Protein AF-A0A1J5Q7I9-F1 (afdb_monomer_lite)

Sequence (102 aa):
MPDIEEINFTLRASSERGRSAGTVLHPLSSPVERRRGFRVGFRTVVLVMLALLVIYVLARVIAARVPALSGMLNGYVVMVDALRNWLNRLMSAATVKLQGKG

Organism: NCBI:txid410659

Foldseek 3Di:
DDDDVPPVCVVVVVVPPPPDDDDDDDDDDDPDPPPPVVVVVVVVVVVVVVVLVVCLVCVVVCCVVPVVCNVVSVVSNVVVVVVVVVVVVVVVVVVCVVVVPD

Structure (mmCIF, N/CA/C/O backbone):
data_AF-A0A1J5Q7I9-F1
#
_entry.id   AF-A0A1J5Q7I9-F1
#
loop_
_atom_site.group_PDB
_atom_site.id
_atom_site.type_symbol
_atom_site.label_atom_id
_atom_site.label_alt_id
_atom_site.label_comp_id
_atom_site.label_asym_id
_atom_site.label_entity_id
_atom_site.label_seq_id
_atom_site.pdbx_PDB_ins_code
_atom_site.Cartn_x
_atom_site.Cartn_y
_atom_site.Cartn_z
_atom_site.occupancy
_atom_site.B_iso_or_equiv
_atom_site.auth_seq_id
_atom_site.auth_comp_id
_atom_site.auth_asym_id
_atom_site.auth_atom_id
_atom_site.pdbx_PDB_model_num
ATOM 1 N N . MET A 1 1 ? -17.202 55.182 19.863 1.00 49.97 1 MET A N 1
ATOM 2 C CA . MET A 1 1 ? -15.900 54.494 19.766 1.00 49.97 1 MET A CA 1
ATOM 3 C C . MET A 1 1 ? -15.624 54.266 18.289 1.00 49.97 1 MET A C 1
ATOM 5 O O . MET A 1 1 ? -16.558 53.849 17.613 1.00 49.97 1 MET A O 1
ATOM 9 N N . PRO A 1 2 ? -14.437 54.644 17.796 1.00 53.38 2 PRO A N 1
ATOM 10 C CA . PRO A 1 2 ? -14.037 54.481 16.401 1.00 53.38 2 PRO A CA 1
ATOM 11 C C . PRO A 1 2 ? -13.600 53.037 16.072 1.00 53.38 2 PRO A C 1
ATOM 13 O O . PRO A 1 2 ? -13.240 52.280 16.972 1.00 53.38 2 PRO A O 1
ATOM 16 N N . ASP A 1 3 ? -13.650 52.744 14.769 1.00 55.72 3 ASP A N 1
ATOM 17 C CA . ASP A 1 3 ? -12.922 51.750 13.960 1.00 55.72 3 ASP A CA 1
ATOM 18 C C . ASP A 1 3 ? -13.051 50.244 14.218 1.00 55.72 3 ASP A C 1
ATOM 20 O O . ASP A 1 3 ? -12.347 49.672 15.040 1.00 55.72 3 ASP A O 1
ATOM 24 N N . ILE A 1 4 ? -13.825 49.584 13.340 1.00 54.31 4 ILE A N 1
ATOM 25 C CA . ILE A 1 4 ? -13.473 48.268 12.757 1.00 54.31 4 ILE A CA 1
ATOM 26 C C . ILE A 1 4 ? -13.993 48.049 11.317 1.00 54.31 4 ILE A C 1
ATOM 28 O O . ILE A 1 4 ? -13.714 47.005 10.728 1.00 54.31 4 ILE A O 1
ATOM 32 N N . GLU A 1 5 ? -14.682 49.008 10.684 1.00 55.38 5 GLU A N 1
ATOM 33 C CA . GLU A 1 5 ? -15.120 48.840 9.283 1.00 55.38 5 GLU A CA 1
ATOM 34 C C . GLU A 1 5 ? -14.000 49.066 8.241 1.00 55.38 5 GLU A C 1
ATOM 36 O O . GLU A 1 5 ? -14.195 48.804 7.057 1.00 55.38 5 GLU A O 1
ATOM 41 N N . GLU A 1 6 ? -12.787 49.449 8.658 1.00 56.50 6 GLU A N 1
ATOM 42 C CA . GLU A 1 6 ? -11.672 49.760 7.746 1.00 56.50 6 GLU A CA 1
ATOM 43 C C . GLU A 1 6 ? -10.763 48.576 7.357 1.00 56.50 6 GLU A C 1
ATOM 45 O O . GLU A 1 6 ? -9.999 48.673 6.393 1.00 56.50 6 GLU A O 1
ATOM 50 N N . ILE A 1 7 ? -10.849 47.413 8.016 1.00 54.78 7 ILE A N 1
ATOM 51 C CA . ILE A 1 7 ? -9.860 46.334 7.790 1.00 54.78 7 ILE A CA 1
ATOM 52 C C . ILE A 1 7 ? -10.039 45.616 6.435 1.00 54.78 7 ILE A C 1
ATOM 54 O O . ILE A 1 7 ? -9.076 45.068 5.898 1.00 54.78 7 ILE A O 1
ATOM 58 N N . ASN A 1 8 ? -11.217 45.677 5.805 1.00 50.53 8 ASN A N 1
ATOM 59 C CA . ASN A 1 8 ? -11.453 45.027 4.503 1.00 50.53 8 ASN A CA 1
ATOM 60 C C . ASN A 1 8 ? -11.213 45.923 3.274 1.00 50.53 8 ASN A C 1
ATOM 62 O O . ASN A 1 8 ? -11.399 45.475 2.141 1.00 50.53 8 ASN A O 1
ATOM 66 N N . PHE A 1 9 ? -10.758 47.165 3.457 1.00 52.22 9 PHE A N 1
ATOM 67 C CA . PHE A 1 9 ? -10.445 48.059 2.334 1.00 52.22 9 PHE A CA 1
ATOM 68 C C . PHE A 1 9 ? -9.006 47.913 1.813 1.00 52.22 9 PHE A C 1
ATOM 70 O O . PHE A 1 9 ? -8.707 48.318 0.685 1.00 52.22 9 PHE A O 1
ATOM 77 N N . THR A 1 10 ? -8.133 47.229 2.559 1.00 58.62 10 THR A N 1
ATOM 78 C CA . THR A 1 10 ? -6.731 46.980 2.171 1.00 58.62 10 THR A CA 1
ATOM 79 C C . THR A 1 10 ? -6.567 46.040 0.970 1.00 58.62 10 THR A C 1
ATOM 81 O O . THR A 1 10 ? -5.492 45.989 0.379 1.00 58.62 10 THR A O 1
ATOM 84 N N . LEU A 1 11 ? -7.631 45.368 0.519 1.00 52.28 11 LEU A N 1
ATOM 85 C CA . LEU A 1 11 ? -7.607 44.544 -0.698 1.00 52.28 11 LEU A CA 1
ATOM 86 C C . LEU A 1 11 ? -8.209 45.225 -1.938 1.00 52.28 11 LEU A C 1
ATOM 88 O O . LEU A 1 11 ? -8.051 44.700 -3.040 1.00 52.28 11 LEU A O 1
ATOM 92 N N . ARG A 1 12 ? -8.846 46.399 -1.802 1.00 53.09 12 ARG A N 1
ATOM 93 C CA . ARG A 1 12 ? -9.401 47.149 -2.949 1.00 53.09 12 ARG A CA 1
ATOM 94 C C . ARG A 1 12 ? -8.514 48.314 -3.390 1.00 53.09 12 ARG A C 1
ATOM 96 O O . ARG A 1 12 ? -8.496 48.639 -4.567 1.00 53.09 12 ARG A O 1
ATOM 103 N N . ALA A 1 13 ? -7.689 48.877 -2.506 1.00 49.09 13 ALA A N 1
ATOM 104 C CA . ALA A 1 13 ? -6.741 49.934 -2.884 1.00 49.09 13 ALA A CA 1
ATOM 105 C C . ALA A 1 13 ? -5.575 49.447 -3.780 1.00 49.09 13 ALA A C 1
ATOM 107 O O . ALA A 1 13 ? -4.902 50.259 -4.411 1.00 49.09 13 ALA A O 1
ATOM 108 N N . SER A 1 14 ? -5.358 48.129 -3.905 1.00 50.09 14 SER A N 1
ATOM 109 C CA . SER A 1 14 ? -4.428 47.558 -4.895 1.00 50.09 14 SER A CA 1
ATOM 110 C C . SER A 1 14 ? -5.046 47.433 -6.300 1.00 50.09 14 SER A C 1
ATOM 112 O O . SER A 1 14 ? -4.311 47.221 -7.262 1.00 50.09 14 SER A O 1
ATOM 114 N N . SER A 1 15 ? -6.365 47.630 -6.464 1.00 52.12 15 SER A N 1
ATOM 115 C CA . SER A 1 15 ? -7.019 47.535 -7.779 1.00 52.12 15 SER A CA 1
ATOM 116 C C . SER A 1 15 ? -6.881 48.786 -8.653 1.00 52.12 15 SER A C 1
ATOM 118 O O . SER A 1 15 ? -7.326 48.744 -9.795 1.00 52.12 15 SER A O 1
ATOM 120 N N . GLU A 1 16 ? -6.264 49.871 -8.163 1.00 52.97 16 GLU A N 1
ATOM 121 C CA . GLU A 1 16 ? -6.175 51.140 -8.911 1.00 52.97 16 GLU A CA 1
ATOM 122 C C . GLU A 1 16 ? -4.763 51.482 -9.433 1.00 52.97 16 GLU A C 1
ATOM 124 O O . GLU A 1 16 ? -4.617 52.354 -10.282 1.00 52.97 16 GLU A O 1
ATOM 129 N N . ARG A 1 17 ? -3.683 50.796 -9.019 1.00 49.66 17 ARG A N 1
ATOM 130 C CA . ARG A 1 17 ? -2.306 51.207 -9.398 1.00 49.66 17 ARG A CA 1
ATOM 131 C C . ARG A 1 17 ? -1.650 50.390 -10.516 1.00 49.66 17 ARG A C 1
ATOM 133 O O . ARG A 1 17 ? -0.461 50.104 -10.461 1.00 49.66 17 ARG A O 1
ATOM 140 N N . GLY A 1 18 ? -2.393 50.036 -11.558 1.00 41.53 18 GLY A N 1
ATOM 141 C CA . GLY A 1 18 ? -1.802 49.270 -12.663 1.00 41.53 18 GLY A CA 1
ATOM 142 C C . GLY A 1 18 ? -2.431 49.442 -14.034 1.00 41.53 18 GLY A C 1
ATOM 143 O O . GLY A 1 18 ? -2.078 48.699 -14.942 1.00 41.53 18 GLY A O 1
ATOM 144 N N . ARG A 1 19 ? -3.352 50.391 -14.231 1.00 50.69 19 ARG A N 1
ATOM 145 C CA . ARG A 1 19 ? -3.832 5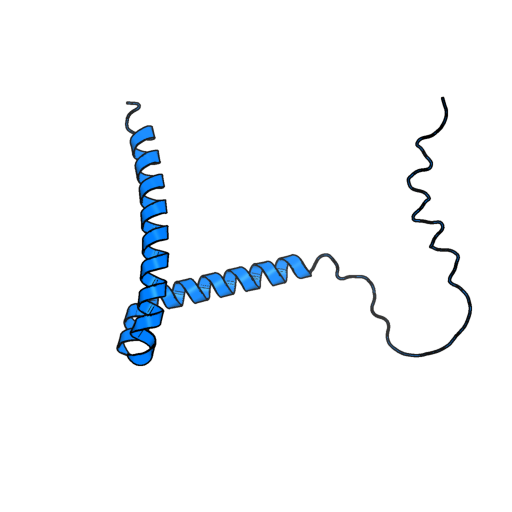0.745 -15.574 1.00 50.69 19 ARG A CA 1
ATOM 146 C C . ARG A 1 19 ? -2.930 51.806 -16.202 1.00 50.69 19 ARG A C 1
ATOM 148 O O . ARG A 1 19 ? -3.371 52.921 -16.452 1.00 50.69 19 ARG A O 1
ATOM 155 N N . SER A 1 20 ? -1.674 51.452 -16.474 1.00 42.16 20 SER A N 1
ATOM 156 C CA . SER A 1 20 ? -0.871 52.220 -17.425 1.00 42.16 20 SER A CA 1
ATOM 157 C C . SER A 1 20 ? 0.227 51.400 -18.099 1.00 42.16 20 SER A C 1
ATOM 159 O O . SER A 1 20 ? 1.172 50.956 -17.461 1.00 42.16 20 SER A O 1
ATOM 161 N N . ALA A 1 21 ? 0.061 51.322 -19.421 1.00 47.09 21 ALA A N 1
ATOM 162 C CA . ALA A 1 21 ? 1.076 51.242 -20.466 1.00 47.09 21 ALA A CA 1
ATOM 163 C C . ALA A 1 21 ? 1.869 49.935 -20.655 1.00 47.09 21 ALA A C 1
ATOM 165 O O . ALA A 1 21 ? 2.732 49.580 -19.865 1.00 47.09 21 ALA A O 1
ATOM 166 N N . GLY A 1 22 ? 1.673 49.325 -21.832 1.00 40.22 22 GLY A N 1
ATOM 167 C CA . GLY A 1 22 ? 2.712 48.535 -22.499 1.00 40.22 22 GLY A CA 1
ATOM 168 C C . GLY A 1 22 ? 2.307 47.114 -22.876 1.00 40.22 22 GLY A C 1
ATOM 169 O O . GLY A 1 22 ? 2.400 46.208 -22.066 1.00 40.22 22 GLY A O 1
ATOM 170 N N . THR A 1 23 ? 1.860 46.961 -24.123 1.00 46.12 23 THR A N 1
ATOM 171 C CA . THR A 1 23 ? 2.068 45.845 -25.066 1.00 46.12 23 THR A CA 1
ATOM 172 C C . THR A 1 23 ? 2.732 44.559 -24.533 1.00 46.12 23 THR A C 1
ATOM 174 O O . THR A 1 23 ? 3.816 44.638 -23.970 1.00 46.12 23 THR A O 1
ATOM 177 N N . VAL A 1 24 ? 2.141 43.390 -24.861 1.00 41.50 24 VAL A N 1
ATOM 178 C CA . VAL A 1 24 ? 2.774 42.135 -25.372 1.00 41.50 24 VAL A CA 1
ATOM 179 C C . VAL A 1 24 ? 2.006 40.858 -24.909 1.00 41.50 24 VAL A C 1
ATOM 181 O O . VAL A 1 24 ? 2.114 40.427 -23.772 1.00 41.50 24 VAL A O 1
ATOM 184 N N . LEU A 1 25 ? 1.282 40.251 -25.870 1.00 43.78 25 LEU A N 1
ATOM 185 C CA . LEU A 1 25 ? 1.028 38.810 -26.143 1.00 43.78 25 LEU A CA 1
ATOM 186 C C . LEU A 1 25 ? 0.168 37.878 -25.227 1.00 43.78 25 LEU A C 1
ATOM 188 O O . LEU A 1 25 ? 0.554 37.519 -24.125 1.00 43.78 25 LEU A O 1
ATOM 192 N N . HIS A 1 26 ? -0.864 37.288 -25.874 1.00 38.81 26 HIS A N 1
ATOM 193 C CA . HIS A 1 26 ? -1.409 35.904 -25.765 1.00 38.81 26 HIS A CA 1
ATOM 194 C C . HIS A 1 26 ? -2.270 35.453 -24.548 1.00 38.81 26 HIS A C 1
ATOM 196 O O . HIS A 1 26 ? -2.252 36.056 -23.484 1.00 38.81 26 HIS A O 1
ATOM 202 N N . PRO A 1 27 ? -3.076 34.382 -24.738 1.00 44.56 27 PRO A N 1
ATOM 203 C CA . PRO A 1 27 ? -4.525 34.394 -24.927 1.00 44.56 27 PRO A CA 1
ATOM 204 C C . PRO A 1 27 ? -5.335 34.410 -23.616 1.00 44.56 27 PRO A C 1
ATOM 206 O O . PRO A 1 27 ? -4.875 34.018 -22.546 1.00 44.56 27 PRO A O 1
ATOM 209 N N . LEU A 1 28 ? -6.603 34.797 -23.752 1.00 52.03 28 LEU A N 1
ATOM 210 C CA . LEU A 1 28 ? -7.653 34.786 -22.733 1.00 52.03 28 LEU A CA 1
ATOM 211 C C . LEU A 1 28 ? -7.695 33.463 -21.944 1.00 52.03 28 LEU A C 1
ATOM 213 O O . LEU A 1 28 ? -8.333 32.501 -22.361 1.00 52.03 28 LEU A O 1
ATOM 217 N N . SER A 1 29 ? -7.061 33.424 -20.775 1.00 49.06 29 SER A N 1
ATOM 218 C CA . SER A 1 29 ? -7.316 32.391 -19.771 1.00 49.06 29 SER A CA 1
ATOM 219 C C . SER A 1 29 ? -8.209 32.999 -18.700 1.00 49.06 29 SER A C 1
ATOM 221 O O . SER A 1 29 ? -7.750 33.690 -17.792 1.00 49.06 29 SER A O 1
ATOM 223 N N . SER A 1 30 ? -9.517 32.803 -18.855 1.00 52.53 30 SER A N 1
ATOM 224 C CA . SER A 1 30 ? -10.522 33.185 -17.865 1.00 52.53 30 SER A CA 1
ATOM 225 C C . SER A 1 30 ? -10.178 32.599 -16.484 1.00 52.53 30 SER A C 1
ATOM 227 O O . SER A 1 30 ? -9.782 31.434 -16.401 1.00 52.53 30 SER A O 1
ATOM 229 N N . PRO A 1 31 ? -10.369 33.329 -15.369 1.00 53.06 31 PRO A N 1
ATOM 230 C CA . PRO A 1 31 ? -10.124 32.796 -14.036 1.00 53.06 31 PRO A CA 1
ATOM 231 C C . PRO A 1 31 ? -11.333 31.962 -13.585 1.00 53.06 31 PRO A C 1
ATOM 233 O O . PRO A 1 31 ? -12.076 32.360 -12.691 1.00 53.06 31 PRO A O 1
ATOM 236 N N . VAL A 1 32 ? -11.557 30.797 -14.200 1.00 56.81 32 VAL A N 1
ATOM 237 C CA . VAL A 1 32 ? -12.631 29.865 -13.806 1.00 56.81 32 VAL A CA 1
ATOM 238 C C . VAL A 1 32 ? -12.071 28.469 -13.538 1.00 56.81 32 VAL A C 1
ATOM 240 O O . VAL A 1 32 ? -12.546 27.496 -14.092 1.00 56.81 32 VAL A O 1
ATOM 243 N N . GLU A 1 33 ? -11.066 28.305 -12.669 1.00 56.97 33 GLU A N 1
ATOM 244 C CA . GLU A 1 33 ? -10.608 26.930 -12.381 1.00 56.97 33 GLU A CA 1
ATOM 245 C C . GLU A 1 33 ? -10.060 26.674 -10.966 1.00 56.97 33 GLU A C 1
ATOM 247 O O . GLU A 1 33 ? -9.248 25.781 -10.761 1.00 56.97 33 GLU A O 1
ATOM 252 N N . ARG A 1 34 ? -10.523 27.379 -9.924 1.00 56.72 34 ARG A N 1
ATOM 253 C CA . ARG A 1 34 ? -10.067 27.093 -8.537 1.00 56.72 34 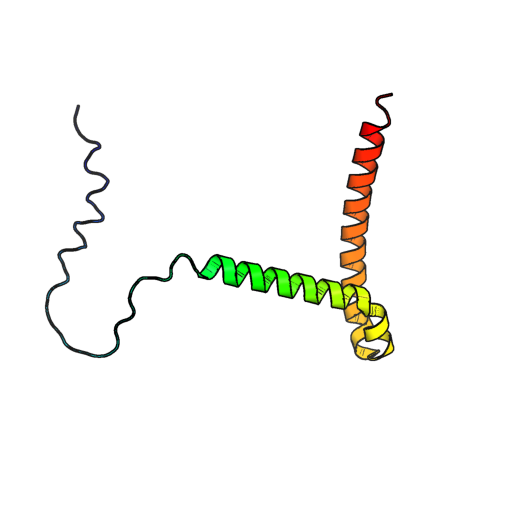ARG A CA 1
ATOM 254 C C . ARG A 1 34 ? -10.875 26.036 -7.771 1.00 56.72 34 ARG A C 1
ATOM 256 O O . ARG A 1 34 ? -10.574 25.761 -6.618 1.00 56.72 34 ARG A O 1
ATOM 263 N N . ARG A 1 35 ? -11.872 25.387 -8.389 1.00 56.72 35 ARG A N 1
ATOM 264 C CA . ARG A 1 35 ? -12.695 24.337 -7.732 1.00 56.72 35 ARG A CA 1
ATOM 265 C C . ARG A 1 35 ? -12.688 22.969 -8.426 1.00 56.72 35 ARG A C 1
ATOM 267 O O . ARG A 1 35 ? -13.420 22.071 -8.010 1.00 56.72 35 ARG A O 1
ATOM 274 N N . ARG A 1 36 ? -11.873 22.783 -9.472 1.00 59.00 36 ARG A N 1
ATOM 275 C CA . ARG A 1 36 ? -11.816 21.526 -10.247 1.00 59.00 36 ARG A CA 1
ATOM 276 C C . ARG A 1 36 ? -10.625 20.625 -9.887 1.00 59.00 36 ARG A C 1
ATOM 278 O O . ARG A 1 36 ? -10.714 19.417 -10.087 1.00 59.00 36 ARG A O 1
ATOM 285 N N . GLY A 1 37 ? -9.576 21.174 -9.266 1.00 64.31 37 GLY A N 1
ATOM 286 C CA . GLY A 1 37 ? -8.363 20.433 -8.886 1.00 64.31 37 GLY A CA 1
ATOM 287 C C . GLY A 1 37 ? -8.559 19.393 -7.775 1.00 64.31 37 GLY A C 1
ATOM 288 O O . GLY A 1 37 ? -7.977 18.314 -7.843 1.00 64.31 37 GLY A O 1
ATOM 289 N N . PHE A 1 38 ? -9.435 19.651 -6.794 1.00 72.56 38 PHE A N 1
ATOM 290 C CA . PHE A 1 38 ? -9.618 18.738 -5.654 1.00 72.56 38 PHE A CA 1
ATOM 291 C C . PHE A 1 38 ? -10.190 17.373 -6.068 1.00 72.56 38 PHE A C 1
ATOM 293 O O . PHE A 1 38 ? -9.691 16.334 -5.648 1.00 72.56 38 PHE A O 1
ATOM 300 N N . ARG A 1 39 ? -11.204 17.355 -6.948 1.00 77.06 39 ARG A N 1
ATOM 301 C CA . ARG A 1 39 ? -11.821 16.098 -7.412 1.00 77.06 39 ARG A CA 1
ATOM 302 C C . ARG A 1 39 ? -10.881 15.270 -8.285 1.00 77.06 39 ARG A C 1
ATOM 304 O O . ARG A 1 39 ? -10.944 14.046 -8.233 1.00 77.06 39 ARG A O 1
ATOM 311 N N . VAL A 1 40 ? -10.039 15.923 -9.087 1.00 84.56 40 VAL A N 1
ATOM 312 C CA . VAL A 1 40 ? -9.044 15.234 -9.919 1.00 84.56 40 VAL A CA 1
ATOM 313 C C . VAL A 1 40 ? -7.963 14.627 -9.031 1.00 84.56 40 VAL A C 1
ATOM 315 O O . VAL A 1 40 ? -7.733 13.427 -9.122 1.00 84.56 40 VAL A O 1
ATOM 318 N N . GLY A 1 41 ? -7.398 15.401 -8.099 1.00 86.88 41 GLY A N 1
ATOM 319 C CA . GLY A 1 41 ? -6.404 14.895 -7.149 1.00 86.88 41 GLY A CA 1
ATOM 320 C C . GLY A 1 41 ? -6.926 13.728 -6.309 1.00 86.88 41 GLY A C 1
ATOM 321 O O . GLY A 1 41 ? -6.268 12.695 -6.221 1.00 86.88 41 GLY A O 1
ATOM 322 N N . PHE A 1 42 ? -8.145 13.841 -5.770 1.00 90.69 42 PHE A N 1
ATOM 323 C CA . PHE A 1 42 ? -8.771 12.765 -4.999 1.00 90.69 42 PHE A CA 1
ATOM 324 C C . PHE A 1 42 ? -8.922 11.472 -5.813 1.00 90.69 42 PHE A C 1
ATOM 326 O O . PHE A 1 42 ? -8.536 10.404 -5.345 1.00 90.69 42 PHE A O 1
ATOM 333 N N . ARG A 1 43 ? -9.426 11.557 -7.054 1.00 92.75 43 ARG A N 1
ATOM 334 C CA . ARG A 1 43 ? -9.555 10.384 -7.938 1.00 92.75 43 ARG A CA 1
ATOM 335 C C . ARG A 1 43 ? -8.205 9.746 -8.242 1.00 92.75 43 ARG A C 1
ATOM 337 O O . ARG A 1 43 ? -8.111 8.524 -8.220 1.00 92.75 43 ARG A O 1
ATOM 344 N N . THR A 1 44 ? -7.173 10.551 -8.485 1.00 93.44 44 THR A N 1
ATOM 345 C CA . THR A 1 44 ? -5.816 10.047 -8.718 1.00 93.44 44 THR A CA 1
ATOM 346 C C . THR A 1 44 ? -5.293 9.289 -7.501 1.00 93.44 44 THR A C 1
ATOM 348 O O . THR A 1 44 ? -4.795 8.179 -7.652 1.00 93.44 44 THR A O 1
ATOM 351 N N . VAL A 1 45 ? -5.463 9.830 -6.290 1.00 94.19 45 VAL A N 1
ATOM 352 C CA . VAL A 1 45 ? -5.046 9.151 -5.050 1.00 94.19 45 VAL A CA 1
ATOM 353 C C . VAL A 1 45 ? -5.810 7.843 -4.846 1.00 94.19 45 VAL A C 1
ATOM 355 O O . VAL A 1 45 ? -5.193 6.826 -4.539 1.00 94.19 45 VAL A O 1
ATOM 358 N N . VAL A 1 46 ? -7.128 7.832 -5.071 1.00 94.88 46 VAL A N 1
ATOM 359 C CA . VAL A 1 46 ? -7.944 6.608 -4.979 1.00 94.88 46 VAL A CA 1
ATOM 360 C C . VAL A 1 46 ? -7.494 5.561 -5.999 1.00 94.88 46 VAL A C 1
ATOM 362 O O . VAL A 1 46 ? -7.356 4.393 -5.646 1.00 94.88 46 VAL A O 1
ATOM 365 N N . LEU A 1 47 ? -7.218 5.962 -7.243 1.00 95.94 47 LEU A N 1
ATOM 366 C CA . LEU A 1 47 ? -6.696 5.060 -8.274 1.00 95.94 47 LEU A CA 1
ATOM 367 C C . LEU A 1 47 ? -5.334 4.482 -7.888 1.00 95.94 47 LEU A C 1
ATOM 369 O O . LEU A 1 47 ? -5.129 3.279 -8.023 1.00 95.94 47 LEU A O 1
ATOM 373 N N . VAL A 1 48 ? -4.423 5.308 -7.371 1.00 95.88 48 VAL A N 1
ATOM 374 C CA . VAL A 1 48 ? -3.116 4.850 -6.877 1.00 95.88 48 VAL A CA 1
ATOM 375 C C . VAL A 1 48 ? -3.292 3.875 -5.715 1.00 95.88 48 VAL A C 1
ATOM 377 O O . VAL A 1 48 ? -2.664 2.821 -5.699 1.00 95.88 48 VAL A O 1
ATOM 380 N N . MET A 1 49 ? -4.178 4.178 -4.768 1.00 95.06 49 MET A N 1
ATOM 381 C CA . MET A 1 49 ? -4.463 3.302 -3.633 1.00 95.06 49 MET A CA 1
ATOM 382 C C . MET A 1 49 ? -5.047 1.958 -4.087 1.00 95.06 49 MET A C 1
ATOM 384 O O . MET A 1 49 ? -4.646 0.912 -3.581 1.00 95.06 49 MET A O 1
ATOM 388 N N . LEU A 1 50 ? -5.944 1.969 -5.076 1.00 95.69 50 LEU A N 1
ATOM 389 C CA . LEU A 1 50 ? -6.494 0.755 -5.670 1.00 95.69 50 LEU A CA 1
ATOM 390 C C . LEU A 1 50 ? -5.417 -0.048 -6.412 1.00 95.69 50 LEU A C 1
ATOM 392 O O . LEU A 1 50 ? -5.358 -1.266 -6.267 1.00 95.69 50 LEU A O 1
ATOM 396 N N . ALA A 1 51 ? -4.536 0.615 -7.162 1.00 93.81 51 ALA A N 1
ATOM 397 C CA . ALA A 1 51 ? -3.415 -0.038 -7.831 1.00 93.81 51 ALA A CA 1
ATOM 398 C C . ALA A 1 51 ? -2.466 -0.703 -6.821 1.00 93.81 51 ALA A C 1
ATOM 400 O O . ALA A 1 51 ? -2.094 -1.862 -6.996 1.00 93.81 51 ALA A O 1
ATOM 401 N N . LEU A 1 52 ? -2.136 -0.012 -5.727 1.00 91.69 52 LEU A N 1
ATOM 402 C CA . LEU A 1 52 ? -1.348 -0.570 -4.626 1.00 91.69 52 LEU A CA 1
ATOM 403 C C . LEU A 1 52 ? -2.041 -1.778 -3.985 1.00 91.69 52 LEU A C 1
ATOM 405 O O . LEU A 1 52 ? -1.395 -2.797 -3.751 1.00 91.69 52 LEU A O 1
ATOM 409 N N . LEU A 1 53 ? -3.357 -1.707 -3.769 1.00 91.88 53 LEU A N 1
ATOM 410 C CA . LEU A 1 53 ? -4.140 -2.834 -3.258 1.00 91.88 53 LEU A CA 1
ATOM 411 C C . LEU A 1 53 ? -4.043 -4.053 -4.188 1.00 91.88 53 LEU A C 1
ATOM 413 O O . LEU A 1 53 ? -3.813 -5.168 -3.723 1.00 91.88 53 LEU A O 1
ATOM 417 N N . VAL A 1 54 ? -4.181 -3.848 -5.499 1.00 92.50 54 VAL A N 1
ATOM 418 C CA . VAL A 1 54 ? -4.043 -4.919 -6.495 1.00 92.50 54 VAL A CA 1
ATOM 419 C C . VAL A 1 54 ? -2.634 -5.513 -6.462 1.00 92.50 54 VAL A C 1
ATOM 421 O O . VAL A 1 54 ? -2.496 -6.735 -6.444 1.00 92.50 54 VAL A O 1
ATOM 424 N N . ILE A 1 55 ? -1.592 -4.677 -6.386 1.00 90.38 55 ILE A N 1
ATOM 425 C CA . ILE A 1 55 ? -0.199 -5.130 -6.252 1.00 90.38 55 ILE A CA 1
ATOM 426 C C . ILE A 1 55 ? -0.014 -5.950 -4.973 1.00 90.38 55 ILE A C 1
ATOM 428 O O . ILE A 1 55 ? 0.638 -6.987 -5.023 1.00 90.38 55 ILE A O 1
ATOM 432 N N . TYR A 1 56 ? -0.602 -5.538 -3.848 1.00 91.25 56 TYR A N 1
ATOM 433 C CA . TYR A 1 56 ? -0.549 -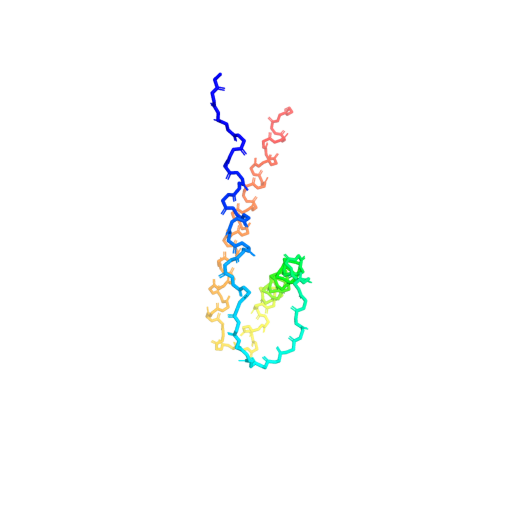6.287 -2.591 1.00 91.25 56 TYR A CA 1
ATOM 434 C C . TYR A 1 56 ? -1.208 -7.669 -2.721 1.00 91.25 56 TYR A C 1
ATOM 436 O O . TYR A 1 56 ? -0.595 -8.678 -2.375 1.00 91.25 56 TYR A O 1
ATOM 444 N N . VAL A 1 57 ? -2.423 -7.739 -3.280 1.00 90.62 57 VAL A N 1
ATOM 445 C CA . VAL A 1 57 ? -3.144 -9.013 -3.477 1.00 90.62 57 VAL A CA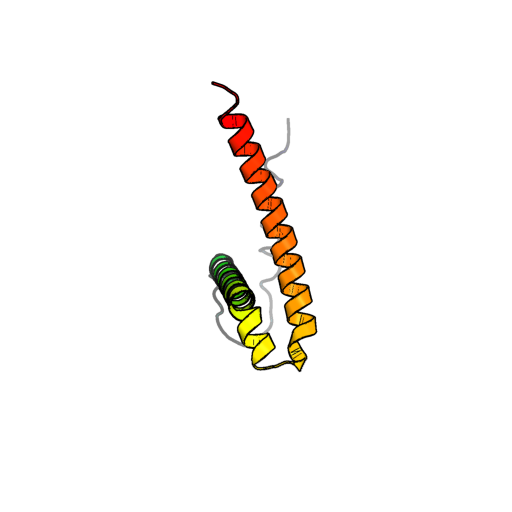 1
ATOM 446 C C . VAL A 1 57 ? -2.376 -9.938 -4.421 1.00 90.62 57 VAL A C 1
ATOM 448 O O . VAL A 1 57 ? -2.268 -11.141 -4.177 1.00 90.62 57 VAL A O 1
ATOM 451 N N . LEU A 1 58 ? -1.803 -9.377 -5.485 1.00 90.88 58 LEU A N 1
ATOM 452 C CA . LEU A 1 58 ? -1.043 -10.120 -6.484 1.00 90.88 58 LEU A CA 1
ATOM 453 C C . LEU A 1 58 ? 0.443 -10.255 -6.139 1.00 90.88 58 LEU A C 1
ATOM 455 O O . LEU A 1 58 ? 1.176 -10.852 -6.925 1.00 90.88 58 LEU A O 1
ATOM 459 N N . ALA A 1 59 ? 0.908 -9.778 -4.981 1.00 88.00 59 ALA A N 1
ATOM 460 C CA . ALA A 1 59 ? 2.334 -9.723 -4.653 1.00 88.00 59 ALA A CA 1
ATOM 461 C C . ALA A 1 59 ? 3.006 -11.096 -4.770 1.00 88.00 59 ALA A C 1
ATOM 463 O O . ALA A 1 59 ? 4.093 -11.209 -5.331 1.00 88.00 59 ALA A O 1
ATOM 464 N N . ARG A 1 60 ? 2.321 -12.160 -4.325 1.00 84.44 60 ARG A N 1
ATOM 465 C CA . ARG A 1 60 ? 2.804 -13.546 -4.452 1.00 84.44 60 ARG A CA 1
ATOM 466 C C . ARG A 1 60 ? 2.932 -13.988 -5.910 1.00 84.44 60 ARG A C 1
ATOM 468 O O . ARG A 1 60 ? 3.914 -14.627 -6.271 1.00 84.44 60 ARG A O 1
ATOM 475 N N . VAL A 1 61 ? 1.958 -13.635 -6.750 1.00 88.38 61 VAL A N 1
ATOM 476 C CA . VAL A 1 61 ? 1.962 -13.960 -8.184 1.00 88.38 61 VAL A CA 1
ATOM 477 C C . VAL A 1 61 ? 3.085 -13.205 -8.894 1.00 88.38 61 VAL A C 1
ATOM 479 O O . VAL A 1 61 ? 3.815 -13.798 -9.685 1.00 88.38 61 VAL A O 1
ATOM 482 N N . ILE A 1 62 ? 3.269 -11.921 -8.576 1.00 86.94 62 ILE A N 1
ATOM 483 C CA . ILE A 1 62 ? 4.334 -11.090 -9.150 1.00 86.94 62 ILE A CA 1
ATOM 484 C C . ILE A 1 62 ? 5.705 -11.622 -8.719 1.00 86.94 62 ILE A C 1
ATOM 486 O O . ILE A 1 62 ? 6.571 -11.798 -9.570 1.00 86.94 62 ILE A O 1
ATOM 490 N N . ALA A 1 63 ? 5.889 -11.963 -7.441 1.00 88.31 63 ALA A N 1
ATOM 491 C CA . ALA A 1 63 ? 7.139 -12.534 -6.936 1.00 88.31 63 ALA A CA 1
ATOM 492 C C . ALA A 1 63 ? 7.467 -13.898 -7.571 1.00 88.31 63 ALA A C 1
ATOM 494 O O . ALA A 1 63 ? 8.632 -14.185 -7.834 1.00 88.31 63 ALA A O 1
ATOM 495 N N . ALA A 1 64 ? 6.452 -14.717 -7.871 1.00 88.69 64 ALA A N 1
ATOM 496 C CA . ALA A 1 64 ? 6.637 -15.997 -8.557 1.00 88.69 64 ALA A CA 1
ATOM 497 C C . ALA A 1 64 ? 7.043 -15.837 -10.033 1.00 88.69 64 ALA A C 1
ATOM 499 O O . ALA A 1 64 ? 7.770 -16.670 -10.568 1.00 88.69 64 ALA A O 1
ATOM 500 N N . ARG A 1 65 ? 6.569 -14.780 -10.705 1.00 90.88 65 ARG A N 1
ATOM 501 C CA . ARG A 1 65 ? 6.887 -14.500 -12.118 1.00 90.88 65 ARG A CA 1
ATOM 502 C C . ARG A 1 65 ? 8.162 -13.682 -12.289 1.00 90.88 65 ARG A C 1
ATOM 504 O O . ARG A 1 65 ? 8.848 -13.839 -13.293 1.00 90.88 65 ARG A O 1
ATOM 511 N N . VAL A 1 66 ? 8.475 -12.824 -11.322 1.00 88.44 66 VAL A N 1
ATOM 512 C CA . VAL A 1 66 ? 9.645 -11.943 -11.325 1.00 88.44 66 VAL A CA 1
ATOM 513 C C . VAL A 1 66 ? 10.380 -12.085 -9.986 1.00 88.44 66 VAL A C 1
ATOM 515 O O . VAL A 1 66 ? 10.211 -11.252 -9.091 1.00 88.44 66 VAL A O 1
ATOM 518 N N . PRO A 1 67 ? 11.234 -13.117 -9.836 1.00 85.56 67 PRO A N 1
ATOM 519 C CA . PRO A 1 67 ? 11.947 -13.379 -8.584 1.00 85.56 67 PRO A CA 1
ATOM 520 C C . PRO A 1 67 ? 12.820 -12.207 -8.119 1.00 85.56 67 PRO A C 1
ATOM 522 O O . PRO A 1 67 ? 12.957 -11.979 -6.920 1.00 85.56 67 PRO A O 1
ATOM 525 N N . ALA A 1 68 ? 13.349 -11.411 -9.055 1.00 89.56 68 ALA A N 1
ATOM 526 C CA . ALA A 1 68 ? 14.153 -10.224 -8.758 1.00 89.56 68 ALA A CA 1
ATOM 527 C C . ALA A 1 68 ? 13.402 -9.164 -7.926 1.00 89.56 68 ALA A C 1
ATOM 529 O O . ALA A 1 68 ? 14.021 -8.434 -7.157 1.00 89.56 68 ALA A O 1
ATOM 530 N N . LEU A 1 69 ? 12.069 -9.095 -8.037 1.00 85.88 69 LEU A N 1
ATOM 531 C CA . LEU A 1 69 ? 11.236 -8.158 -7.273 1.00 85.88 69 LEU A CA 1
ATOM 532 C C . LEU A 1 69 ? 10.766 -8.728 -5.926 1.00 85.88 69 LEU A C 1
ATOM 534 O O . LEU A 1 69 ? 10.163 -8.002 -5.135 1.00 85.88 69 LEU A O 1
ATOM 538 N N . SER A 1 70 ? 11.048 -10.005 -5.645 1.00 83.81 70 SER A N 1
ATOM 539 C CA . SER A 1 70 ? 10.557 -10.715 -4.457 1.00 83.81 70 SER A CA 1
ATOM 540 C C . SER A 1 70 ? 10.933 -10.007 -3.151 1.00 83.81 70 SER A C 1
ATOM 542 O O . SER A 1 70 ? 10.073 -9.800 -2.298 1.00 83.81 70 SER A O 1
ATOM 544 N N . GLY A 1 71 ? 12.181 -9.541 -3.017 1.00 87.50 71 GLY A N 1
ATOM 545 C CA . GLY A 1 71 ? 12.635 -8.838 -1.811 1.00 87.50 71 GLY A CA 1
ATOM 546 C C . GLY A 1 71 ? 11.862 -7.542 -1.536 1.00 87.50 71 GLY A C 1
ATOM 547 O O . GLY 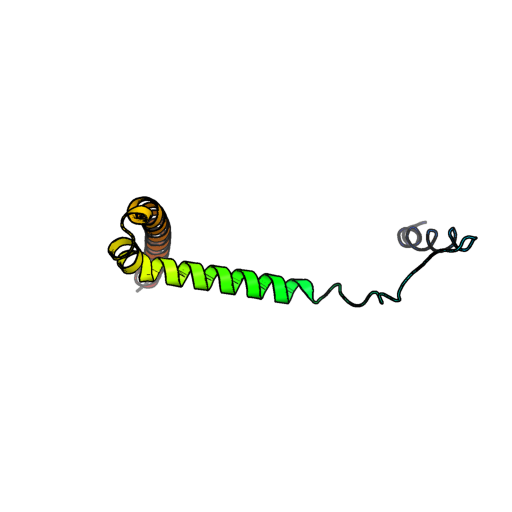A 1 71 ? 11.410 -7.315 -0.414 1.00 87.50 71 GLY A O 1
ATOM 548 N N . MET A 1 72 ? 11.646 -6.719 -2.569 1.00 88.62 72 MET A N 1
ATOM 549 C CA . MET A 1 72 ? 10.913 -5.453 -2.450 1.00 88.62 72 MET A CA 1
ATOM 550 C C . MET A 1 72 ? 9.424 -5.681 -2.163 1.00 88.62 72 MET A C 1
ATOM 552 O O . MET A 1 72 ? 8.852 -5.038 -1.281 1.00 88.62 72 MET A O 1
ATOM 556 N N . LEU A 1 73 ? 8.805 -6.630 -2.872 1.00 88.56 73 LEU A N 1
ATOM 557 C CA . LEU A 1 73 ? 7.404 -7.002 -2.670 1.00 88.56 73 LEU A CA 1
ATOM 558 C C . LEU A 1 73 ? 7.168 -7.576 -1.273 1.00 88.56 73 LEU A C 1
ATOM 560 O O . LEU A 1 73 ? 6.168 -7.243 -0.644 1.00 88.56 73 LEU A O 1
ATOM 564 N N . ASN A 1 74 ? 8.096 -8.390 -0.766 1.00 89.38 74 ASN A N 1
ATOM 565 C CA . ASN A 1 74 ? 7.995 -8.954 0.573 1.00 89.38 74 ASN A CA 1
ATOM 566 C C . ASN A 1 74 ? 8.029 -7.858 1.647 1.00 89.38 74 ASN A C 1
ATOM 568 O O . ASN A 1 74 ? 7.177 -7.846 2.530 1.00 89.38 74 ASN A O 1
ATOM 572 N N . GLY A 1 75 ? 8.947 -6.889 1.537 1.00 89.31 75 GLY A N 1
ATOM 573 C CA . GLY A 1 75 ? 8.993 -5.744 2.453 1.00 89.31 75 GLY A CA 1
ATOM 574 C C . GLY A 1 75 ? 7.691 -4.933 2.452 1.00 89.31 75 GLY A C 1
ATOM 575 O O . GLY A 1 75 ? 7.158 -4.604 3.513 1.00 89.31 75 GLY A O 1
ATOM 576 N N . TYR A 1 76 ? 7.135 -4.677 1.265 1.00 89.75 76 TYR A N 1
ATOM 577 C CA . TYR A 1 76 ? 5.842 -4.007 1.123 1.00 89.75 76 TYR A CA 1
ATOM 578 C C . TYR A 1 76 ? 4.695 -4.795 1.782 1.00 89.75 76 TYR A C 1
ATOM 580 O O . TYR A 1 76 ? 3.948 -4.231 2.583 1.00 89.75 76 TYR A O 1
ATOM 588 N N . VAL A 1 77 ? 4.581 -6.098 1.502 1.00 90.75 77 VAL A N 1
ATOM 589 C CA . VAL A 1 77 ? 3.542 -6.971 2.078 1.00 90.75 77 VAL A CA 1
ATOM 590 C C . VAL A 1 77 ? 3.647 -7.030 3.599 1.00 90.75 77 VAL A C 1
ATOM 592 O O . VAL A 1 77 ? 2.635 -6.852 4.270 1.00 90.75 77 VAL A O 1
ATOM 595 N N . VAL A 1 78 ? 4.853 -7.200 4.149 1.00 93.75 78 VAL A N 1
ATOM 596 C CA . VAL A 1 78 ? 5.082 -7.245 5.603 1.00 93.75 78 VAL A CA 1
ATOM 597 C C . VAL A 1 78 ? 4.590 -5.966 6.285 1.00 93.75 78 VAL A C 1
ATOM 599 O O . VAL A 1 78 ? 3.919 -6.034 7.315 1.00 93.75 78 VAL A O 1
ATOM 602 N N . MET A 1 79 ? 4.878 -4.797 5.706 1.00 93.06 79 MET A N 1
ATOM 603 C CA . MET A 1 79 ? 4.420 -3.517 6.252 1.00 93.06 79 MET A CA 1
ATOM 604 C C . MET A 1 79 ? 2.887 -3.399 6.221 1.00 93.06 79 MET A C 1
ATOM 606 O O . MET A 1 79 ? 2.273 -3.006 7.217 1.00 93.06 79 MET A O 1
ATOM 610 N N . VAL A 1 80 ? 2.260 -3.759 5.095 1.00 91.56 80 VAL A N 1
ATOM 611 C CA . VAL A 1 80 ? 0.795 -3.726 4.947 1.00 91.56 80 VAL A CA 1
ATOM 612 C C . VAL A 1 80 ? 0.122 -4.715 5.903 1.00 91.56 80 VAL A C 1
ATOM 614 O O . VAL A 1 80 ? -0.868 -4.368 6.550 1.00 91.56 80 VAL A O 1
ATOM 617 N N . ASP A 1 81 ? 0.682 -5.913 6.059 1.00 92.94 81 ASP A N 1
ATOM 618 C CA . ASP A 1 81 ? 0.197 -6.929 6.994 1.00 92.94 81 ASP A CA 1
ATOM 619 C C . ASP A 1 81 ? 0.296 -6.458 8.444 1.00 92.94 81 ASP A C 1
ATOM 621 O O . ASP A 1 81 ? -0.639 -6.659 9.223 1.00 92.94 81 ASP A O 1
ATOM 625 N N . ALA A 1 82 ? 1.388 -5.788 8.819 1.00 93.12 82 ALA A N 1
ATOM 626 C CA . ALA A 1 82 ? 1.545 -5.225 10.156 1.00 93.12 82 ALA A CA 1
ATOM 627 C C . ALA A 1 82 ? 0.449 -4.192 10.463 1.00 93.12 82 ALA A C 1
ATOM 629 O O . ALA A 1 82 ? -0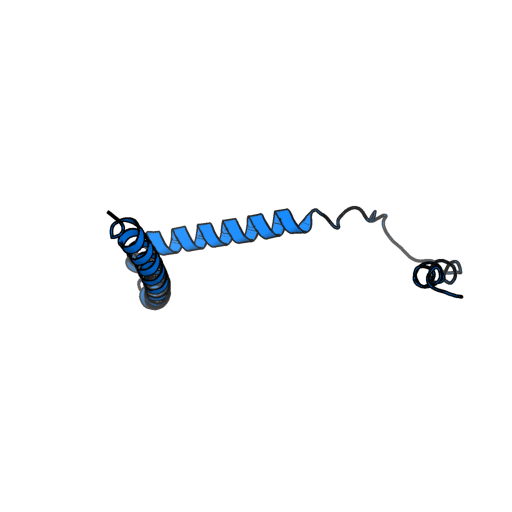.191 -4.265 11.519 1.00 93.12 82 ALA A O 1
ATOM 630 N N . LEU A 1 83 ? 0.184 -3.282 9.519 1.00 93.50 83 LEU A N 1
ATOM 631 C CA . LEU A 1 83 ? -0.879 -2.283 9.637 1.00 93.50 83 LEU A CA 1
ATOM 632 C C . LEU A 1 83 ? -2.264 -2.937 9.721 1.00 93.50 83 LEU A C 1
ATOM 634 O O . LEU A 1 83 ? -3.063 -2.594 10.596 1.00 93.50 83 LEU A O 1
ATOM 638 N N . ARG A 1 84 ? -2.542 -3.914 8.853 1.00 92.69 84 ARG A N 1
ATOM 639 C CA . ARG A 1 84 ? -3.807 -4.660 8.847 1.00 92.69 84 ARG A CA 1
ATOM 640 C C . ARG A 1 84 ? -4.025 -5.399 10.163 1.00 92.69 84 ARG A C 1
ATOM 642 O O . ARG A 1 84 ? -5.106 -5.327 10.738 1.00 92.69 84 ARG A O 1
ATOM 649 N N . ASN A 1 85 ? -2.999 -6.068 10.675 1.00 95.69 85 ASN A N 1
ATOM 650 C CA . ASN A 1 85 ? -3.072 -6.785 11.944 1.00 95.69 85 ASN A CA 1
ATOM 651 C C . ASN A 1 85 ? -3.237 -5.833 13.133 1.00 95.69 85 ASN A C 1
ATOM 653 O O . ASN A 1 85 ? -3.914 -6.167 14.104 1.00 95.69 85 ASN A O 1
ATOM 657 N N . TRP A 1 86 ? -2.636 -4.644 13.080 1.00 94.94 86 TRP A N 1
ATOM 658 C CA . TRP A 1 86 ? -2.885 -3.596 14.066 1.00 94.94 86 TRP A CA 1
ATOM 659 C C . TRP A 1 86 ? -4.346 -3.128 14.039 1.00 94.94 86 TRP A C 1
ATOM 661 O O . TRP A 1 86 ? -4.997 -3.134 15.084 1.00 94.94 86 TRP A O 1
ATOM 671 N N . LEU A 1 87 ? -4.895 -2.835 12.856 1.00 93.94 87 LEU A N 1
ATOM 672 C CA . LEU A 1 87 ? -6.295 -2.431 12.707 1.00 93.94 87 LEU A CA 1
ATOM 673 C C . LEU A 1 87 ? -7.261 -3.529 13.175 1.00 93.94 87 LEU A C 1
ATOM 675 O O . LEU A 1 87 ? -8.201 -3.250 13.916 1.00 93.94 87 LEU A O 1
ATOM 679 N N . ASN A 1 88 ? -6.991 -4.783 12.811 1.00 94.19 88 ASN A N 1
ATOM 680 C CA . ASN A 1 88 ? -7.777 -5.930 13.259 1.00 94.19 88 ASN A CA 1
ATOM 681 C C . ASN A 1 88 ? -7.776 -6.050 14.786 1.00 94.19 88 ASN A C 1
ATOM 683 O O . ASN A 1 88 ? -8.823 -6.284 15.378 1.00 94.19 88 ASN A O 1
ATOM 687 N N . ARG A 1 89 ? -6.628 -5.845 15.444 1.00 95.00 89 ARG A N 1
ATOM 688 C CA . ARG A 1 89 ? -6.547 -5.859 16.912 1.00 95.00 89 ARG A CA 1
ATOM 689 C C . ARG A 1 89 ? -7.397 -4.763 17.549 1.00 95.00 89 ARG A C 1
ATOM 691 O O . ARG A 1 89 ? -8.065 -5.032 18.545 1.00 95.00 89 ARG A O 1
ATOM 698 N N . LEU A 1 90 ? -7.417 -3.564 16.967 1.00 93.12 90 LEU A N 1
ATOM 699 C CA . LEU A 1 90 ? -8.292 -2.483 17.427 1.00 93.12 90 LEU A CA 1
ATOM 700 C C . LEU A 1 90 ? -9.774 -2.838 17.270 1.00 93.12 90 LEU A C 1
ATOM 702 O O . LEU A 1 90 ? -10.545 -2.637 18.207 1.00 93.12 90 LEU A O 1
ATOM 706 N N . MET A 1 91 ? -10.163 -3.394 16.119 1.00 94.19 91 MET A N 1
ATOM 707 C CA . MET A 1 91 ? -11.542 -3.825 15.871 1.00 94.19 91 MET A CA 1
ATOM 708 C C . MET A 1 91 ? -11.964 -4.929 16.840 1.00 94.19 91 MET A C 1
ATOM 710 O O . MET A 1 91 ? -12.994 -4.792 17.494 1.00 94.19 91 MET A O 1
ATOM 714 N N . SER A 1 92 ? -11.141 -5.965 17.018 1.00 92.56 92 SER A N 1
ATOM 715 C CA . SER A 1 92 ? -11.415 -7.036 17.979 1.00 92.56 92 SER A CA 1
ATOM 716 C C . SER A 1 92 ? -11.547 -6.501 19.406 1.00 92.56 92 SER A C 1
ATOM 718 O O . SER A 1 92 ? -12.472 -6.882 20.118 1.00 92.56 92 SER A O 1
ATOM 720 N N . ALA A 1 93 ? -10.676 -5.575 19.824 1.00 90.12 93 ALA A N 1
ATOM 721 C CA . ALA A 1 93 ? -10.775 -4.943 21.139 1.00 90.12 93 ALA A CA 1
ATOM 722 C C . ALA A 1 93 ? -12.075 -4.135 21.302 1.00 90.12 93 ALA A C 1
ATOM 724 O O . ALA A 1 93 ? -12.687 -4.162 22.372 1.00 90.12 93 ALA A O 1
ATOM 725 N N . ALA A 1 94 ? -12.521 -3.443 20.250 1.00 90.94 94 ALA A N 1
ATOM 726 C CA . ALA A 1 94 ? -13.799 -2.738 20.250 1.00 90.94 94 ALA A CA 1
ATOM 727 C C . ALA A 1 94 ? -14.985 -3.713 20.357 1.00 90.94 94 ALA A C 1
ATOM 729 O O . ALA A 1 94 ? -15.875 -3.492 21.176 1.00 90.94 94 ALA A O 1
ATOM 730 N N . THR A 1 95 ? -14.974 -4.819 19.607 1.00 93.62 95 THR A N 1
ATOM 731 C CA . THR A 1 95 ? -16.024 -5.850 19.666 1.00 93.62 95 THR A CA 1
ATOM 732 C C . THR A 1 95 ? -16.104 -6.507 21.045 1.00 93.62 95 THR A C 1
ATOM 734 O O . THR A 1 95 ? -17.197 -6.622 21.595 1.00 93.62 95 THR A O 1
ATOM 737 N N . VAL A 1 96 ? -14.967 -6.860 21.654 1.00 89.12 96 VAL A N 1
ATOM 738 C CA . VAL A 1 96 ? -14.929 -7.443 23.009 1.00 89.12 96 VAL A CA 1
ATOM 739 C C . VAL A 1 96 ? -15.535 -6.487 24.041 1.00 89.12 96 VAL A C 1
ATOM 741 O O . VAL A 1 96 ? -16.316 -6.912 24.889 1.00 89.12 96 VAL A O 1
ATOM 744 N N . LYS A 1 97 ? -15.257 -5.180 23.943 1.00 84.56 97 LYS A N 1
ATOM 745 C CA . LYS A 1 97 ? -15.860 -4.170 24.832 1.00 84.56 97 LYS A CA 1
ATOM 746 C C . LYS A 1 97 ? -17.373 -4.013 24.654 1.00 84.56 97 LYS A C 1
ATOM 748 O O . LYS A 1 97 ? -18.039 -3.591 25.597 1.00 84.56 97 LYS A O 1
ATOM 753 N N . LEU A 1 98 ? -17.903 -4.315 23.470 1.00 85.31 98 LEU A N 1
ATOM 754 C CA . LEU A 1 98 ? -19.342 -4.285 23.197 1.00 85.31 98 LEU A CA 1
ATOM 755 C C . LEU A 1 98 ? -20.046 -5.562 23.674 1.00 85.31 98 LEU A C 1
ATOM 757 O O . LEU A 1 98 ? -21.184 -5.485 24.120 1.00 85.31 98 LEU A O 1
ATOM 761 N N . GLN A 1 99 ? -19.373 -6.715 23.621 1.00 81.31 99 GLN A N 1
ATOM 762 C CA . GLN A 1 99 ? -19.927 -8.001 24.062 1.00 81.31 99 GLN A CA 1
ATOM 763 C C . GLN A 1 99 ? -19.806 -8.227 25.578 1.00 81.31 99 GLN A C 1
ATOM 765 O O . GLN A 1 99 ? -20.663 -8.877 26.161 1.00 81.31 99 GLN A O 1
ATOM 770 N N . GLY A 1 100 ? -18.798 -7.649 26.241 1.00 64.12 100 GLY A N 1
ATOM 771 C CA . GLY A 1 100 ? -18.610 -7.736 27.699 1.00 64.12 100 GLY A CA 1
ATOM 772 C C . GLY A 1 100 ? -19.516 -6.826 28.546 1.00 64.12 100 GLY A C 1
ATOM 773 O O . GLY A 1 100 ? -19.219 -6.608 29.715 1.00 64.12 100 GLY A O 1
ATOM 774 N N . LYS A 1 101 ? -20.576 -6.248 27.963 1.00 55.09 101 LYS A N 1
ATOM 775 C CA . LYS A 1 101 ? -21.608 -5.441 28.649 1.00 55.09 101 LYS A CA 1
ATOM 776 C C . LYS A 1 101 ? -22.980 -6.143 28.699 1.00 55.09 101 LYS A C 1
ATOM 778 O O . LYS A 1 101 ? -23.999 -5.462 28.794 1.00 55.09 101 LYS A O 1
ATOM 783 N N . GLY A 1 102 ? -22.995 -7.474 28.605 1.00 45.75 102 GLY A N 1
ATOM 784 C CA . GLY A 1 102 ? -24.166 -8.322 28.858 1.00 45.75 102 GLY A CA 1
ATOM 785 C C . GLY A 1 102 ? -24.069 -8.988 30.217 1.00 45.75 102 GLY A C 1
ATOM 786 O O . GLY A 1 102 ? -22.978 -9.532 30.497 1.00 45.75 102 GLY A O 1
#

Radius of gyration: 28.42 Å; chains: 1; bounding box: 38×70×55 Å

pLDDT: mean 75.04, std 19.6, range [38.81, 95.94]

Secondary structure (DSSP, 8-state):
---STTTTSTTTGGGSS-------------S--SSSHHHHHHHHHHHHHHHHHHHHHTHHHHHHH-GGGHHHHHHHHHHHHHHHHHHHHHHHHHHHHHHTT-